Protein AF-A0A3A5JZD0-F1 (afdb_monomer)

pLDDT: mean 72.4, std 15.32, range [36.31, 91.12]

Mean predicted aligned error: 10.56 Å

Solvent-accessible surface area (backbone atoms only — not comparable to full-atom values): 4976 Å² total; per-residue (Å²): 130,84,78,83,77,68,74,69,72,88,48,57,55,72,49,75,52,77,71,53,98,44,34,26,41,36,38,37,32,18,71,89,42,72,90,45,67,32,36,35,38,39,37,41,50,89,94,49,52,48,37,36,39,35,42,43,53,49,92,82,49,105,51,88,52,71,48,74,50,76,42,81,50,72,81,81,74,78,80,87,127

Structure (mmCIF, N/CA/C/O backbone):
data_AF-A0A3A5JZD0-F1
#
_entry.id   AF-A0A3A5JZD0-F1
#
loop_
_atom_site.group_PDB
_atom_site.id
_atom_site.type_symbol
_atom_site.label_atom_id
_atom_site.label_alt_id
_atom_site.label_comp_id
_atom_site.label_asym_id
_atom_site.label_entity_id
_atom_site.label_seq_id
_atom_site.pdbx_PDB_ins_code
_atom_site.Cartn_x
_atom_site.Cartn_y
_atom_site.Cartn_z
_atom_site.occupancy
_atom_site.B_iso_or_equiv
_atom_site.auth_seq_id
_atom_site.auth_comp_id
_atom_site.auth_asym_id
_atom_site.auth_atom_id
_atom_site.pdbx_PDB_model_num
ATOM 1 N N . MET A 1 1 ? 21.181 21.847 -15.804 1.00 36.31 1 MET A N 1
ATOM 2 C CA . MET A 1 1 ? 19.889 21.200 -15.502 1.00 36.31 1 MET A CA 1
ATOM 3 C C . MET A 1 1 ? 20.220 19.874 -14.859 1.00 36.31 1 MET A C 1
ATOM 5 O O . MET A 1 1 ? 21.113 19.214 -15.362 1.00 36.31 1 MET A O 1
ATOM 9 N N . ARG A 1 2 ? 19.627 19.548 -13.709 1.00 40.44 2 ARG A N 1
ATOM 10 C CA . ARG A 1 2 ? 19.710 18.187 -13.175 1.00 40.44 2 ARG A CA 1
ATOM 11 C C . ARG A 1 2 ? 18.698 17.380 -13.976 1.00 40.44 2 ARG A C 1
ATOM 13 O O . ARG A 1 2 ? 17.511 17.674 -13.873 1.00 40.44 2 ARG A O 1
ATOM 20 N N . ASP A 1 3 ? 19.178 16.498 -14.842 1.00 39.34 3 ASP A N 1
ATOM 21 C CA . ASP A 1 3 ? 18.352 15.504 -15.515 1.00 39.34 3 ASP A CA 1
ATOM 22 C C . ASP A 1 3 ? 17.542 14.761 -14.452 1.00 39.34 3 ASP A C 1
ATOM 24 O O . ASP A 1 3 ? 18.100 14.055 -13.617 1.00 39.34 3 ASP A O 1
ATOM 28 N N . ALA A 1 4 ? 16.224 14.945 -14.469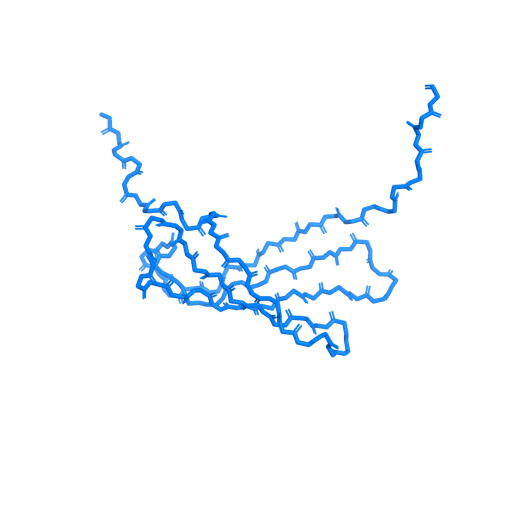 1.00 45.34 4 ALA A N 1
ATOM 29 C CA . ALA A 1 4 ? 15.271 14.124 -13.731 1.00 45.34 4 ALA A CA 1
ATOM 30 C C . ALA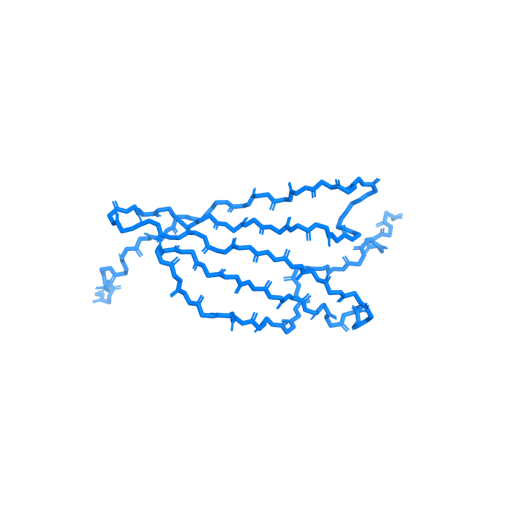 A 1 4 ? 15.125 12.755 -14.429 1.00 45.34 4 ALA A C 1
ATOM 32 O O . ALA A 1 4 ? 14.023 12.322 -14.740 1.00 45.34 4 ALA A O 1
ATOM 33 N N . ALA A 1 5 ? 16.260 12.126 -14.747 1.00 43.50 5 ALA A N 1
ATOM 34 C CA . ALA A 1 5 ? 16.371 10.814 -15.379 1.00 43.50 5 ALA A CA 1
ATOM 35 C C . ALA A 1 5 ? 16.611 9.717 -14.328 1.00 43.50 5 ALA A C 1
ATOM 37 O O . ALA A 1 5 ? 17.286 8.724 -14.581 1.00 43.50 5 ALA A O 1
ATOM 38 N N . GLU A 1 6 ? 16.076 9.913 -13.127 1.00 50.66 6 GLU A N 1
ATOM 39 C CA . GLU A 1 6 ? 15.804 8.828 -12.196 1.00 50.66 6 GLU A CA 1
ATOM 40 C C . GLU A 1 6 ? 14.356 8.449 -12.504 1.00 50.66 6 GLU A C 1
ATOM 42 O O . GLU A 1 6 ? 13.447 9.225 -12.211 1.00 50.66 6 GLU A O 1
ATOM 47 N N . GLY A 1 7 ? 14.177 7.361 -13.263 1.00 54.09 7 GLY A N 1
ATOM 48 C CA . GLY A 1 7 ? 12.910 6.963 -13.883 1.00 54.09 7 GLY A CA 1
ATOM 49 C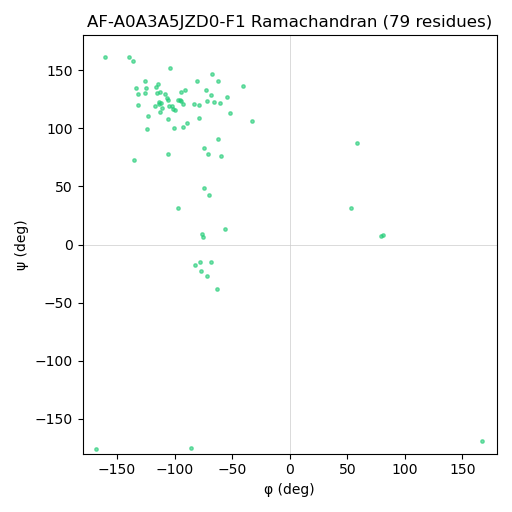 C . GLY A 1 7 ? 11.712 7.181 -12.963 1.00 54.09 7 GLY A C 1
ATOM 50 O O . GLY A 1 7 ? 11.757 6.915 -11.764 1.00 54.09 7 GLY A O 1
ATOM 51 N N . ASN A 1 8 ? 10.625 7.712 -13.509 1.00 56.78 8 ASN A N 1
ATOM 52 C CA . ASN A 1 8 ? 9.433 7.993 -12.725 1.00 56.78 8 ASN A CA 1
ATOM 53 C C . ASN A 1 8 ? 8.700 6.680 -12.407 1.00 56.78 8 ASN A C 1
ATOM 55 O O . ASN A 1 8 ? 7.752 6.295 -13.086 1.00 56.78 8 ASN A O 1
ATOM 59 N N . TYR A 1 9 ? 9.147 5.990 -11.361 1.00 63.84 9 TYR A N 1
ATOM 60 C CA . TYR A 1 9 ? 8.547 4.754 -10.850 1.00 63.84 9 TYR A CA 1
ATOM 61 C C . TYR A 1 9 ? 7.240 4.996 -10.075 1.00 63.84 9 TYR A C 1
ATOM 63 O O . TYR A 1 9 ? 6.720 4.073 -9.451 1.00 63.84 9 TYR A O 1
ATOM 71 N N . ASP A 1 10 ? 6.729 6.231 -10.056 1.00 63.22 10 ASP A N 1
ATOM 72 C CA . ASP A 1 10 ? 5.517 6.601 -9.320 1.00 63.22 10 ASP A CA 1
ATOM 73 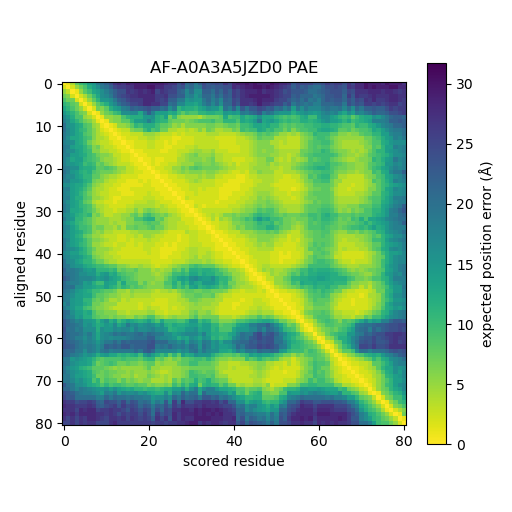C C . ASP A 1 10 ? 4.234 6.252 -10.106 1.00 63.22 10 ASP A C 1
ATOM 75 O O . ASP A 1 10 ? 3.164 6.120 -9.517 1.00 63.22 10 ASP A O 1
ATOM 79 N N . PHE A 1 11 ? 4.340 6.029 -11.426 1.00 67.06 11 PHE A N 1
ATOM 80 C CA . PHE A 1 11 ? 3.204 5.752 -12.314 1.00 67.06 11 PHE A CA 1
ATOM 81 C C . PHE A 1 11 ? 3.401 4.459 -13.098 1.00 67.06 11 PHE A C 1
ATOM 83 O O . PHE A 1 11 ? 4.494 4.161 -13.581 1.00 67.06 11 PHE A O 1
ATOM 90 N N . GLY A 1 12 ? 2.320 3.700 -13.250 1.00 78.06 12 GLY A N 1
ATOM 91 C CA . GLY A 1 12 ? 2.338 2.441 -13.973 1.00 78.06 12 GLY A CA 1
ATOM 92 C C . GLY A 1 12 ? 1.085 1.611 -13.749 1.00 78.06 12 GLY A C 1
ATOM 93 O O . GLY A 1 12 ? 0.101 2.063 -13.153 1.00 78.06 12 GLY A O 1
ATOM 94 N N . ASN A 1 13 ? 1.138 0.361 -14.195 1.00 83.75 13 ASN A N 1
ATOM 95 C CA . ASN A 1 13 ? 0.058 -0.590 -13.990 1.00 83.75 13 ASN A CA 1
ATOM 96 C C . ASN A 1 13 ? 0.169 -1.235 -12.604 1.00 83.75 13 ASN A C 1
ATOM 98 O O . ASN A 1 13 ? 1.179 -1.864 -12.281 1.00 83.75 13 ASN A O 1
ATOM 102 N N . VAL A 1 14 ? -0.877 -1.078 -11.790 1.00 85.50 14 VAL A N 1
ATOM 103 C CA . VAL A 1 14 ? -0.957 -1.665 -10.450 1.00 85.50 14 VAL A CA 1
ATOM 104 C C . VAL A 1 14 ? -1.857 -2.893 -10.474 1.00 85.50 14 VAL A C 1
ATOM 106 O O . VAL A 1 14 ? -3.062 -2.807 -10.707 1.00 85.50 14 VAL A O 1
ATOM 109 N N . HIS A 1 15 ? -1.279 -4.037 -10.129 1.00 88.88 15 HIS A N 1
ATOM 110 C CA . HIS A 1 15 ? -1.996 -5.280 -9.892 1.00 88.88 15 HIS A CA 1
ATOM 111 C C . HIS A 1 15 ? -2.148 -5.511 -8.392 1.00 88.88 15 HIS A C 1
ATOM 113 O O . HIS A 1 15 ? -1.163 -5.686 -7.674 1.00 88.88 15 HIS A O 1
ATOM 119 N N . LEU A 1 16 ? -3.393 -5.534 -7.921 1.00 89.69 16 LEU A N 1
ATOM 120 C CA . LEU A 1 16 ? -3.726 -5.824 -6.529 1.00 89.69 16 LEU A CA 1
ATOM 121 C C . LEU A 1 16 ? -3.968 -7.325 -6.352 1.00 89.69 16 LEU A C 1
ATOM 123 O O . LEU A 1 16 ? -4.682 -7.947 -7.139 1.00 89.69 16 LEU A O 1
ATOM 127 N N . GLY A 1 17 ? -3.367 -7.904 -5.318 1.00 90.00 17 GLY A N 1
ATOM 128 C CA . GLY A 1 17 ? -3.668 -9.258 -4.872 1.00 90.00 17 GLY A CA 1
ATOM 129 C C . GLY A 1 17 ? 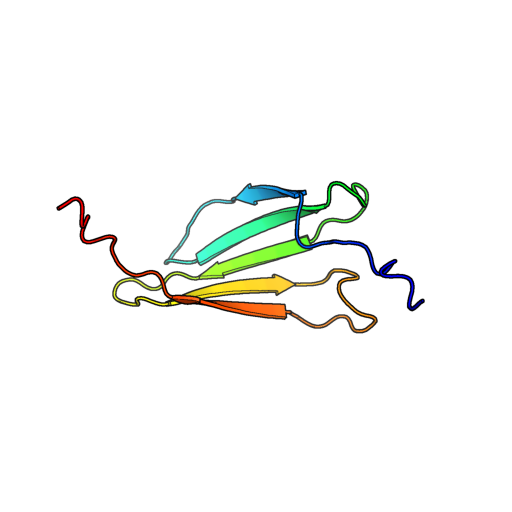-4.852 -9.300 -3.906 1.00 90.00 17 GLY A C 1
ATOM 130 O O . GLY A 1 17 ? -5.504 -8.296 -3.630 1.00 90.00 17 GLY A O 1
ATOM 131 N N . GLU A 1 18 ? -5.125 -10.487 -3.369 1.00 90.31 18 GLU A N 1
ATOM 132 C CA . GLU A 1 18 ? -6.208 -10.681 -2.404 1.00 90.31 18 GLU A CA 1
ATOM 133 C C . GLU A 1 18 ? -5.903 -9.986 -1.071 1.00 90.31 18 GLU A C 1
ATOM 135 O O . GLU A 1 18 ? -4.853 -10.209 -0.463 1.00 90.31 18 GLU A O 1
ATOM 140 N N . THR A 1 19 ? -6.849 -9.180 -0.588 1.00 86.94 19 THR A N 1
ATOM 141 C CA . THR A 1 19 ? -6.774 -8.572 0.741 1.00 86.94 19 THR A CA 1
ATOM 142 C C . THR A 1 19 ? -7.006 -9.620 1.827 1.00 86.94 19 THR A C 1
ATOM 144 O O . THR A 1 19 ? -8.061 -10.254 1.879 1.00 86.94 19 THR A O 1
ATOM 147 N N . ARG A 1 20 ? -6.055 -9.763 2.755 1.00 86.50 20 ARG A N 1
ATOM 148 C CA . ARG A 1 20 ? -6.149 -10.660 3.917 1.00 86.50 20 ARG A CA 1
ATOM 149 C C . ARG A 1 20 ? -5.753 -9.913 5.183 1.00 86.50 20 ARG A C 1
ATOM 151 O O . ARG A 1 20 ? -4.703 -9.289 5.226 1.00 86.50 20 ARG A O 1
ATOM 158 N N . ASN A 1 21 ? -6.586 -9.979 6.224 1.00 84.75 21 ASN A N 1
ATOM 159 C CA . ASN A 1 21 ? -6.342 -9.321 7.522 1.00 84.75 21 ASN A CA 1
ATOM 160 C C . ASN A 1 21 ? -6.042 -7.804 7.437 1.00 84.75 21 ASN A C 1
ATOM 162 O O . ASN A 1 21 ? -5.312 -7.266 8.263 1.00 84.75 21 ASN A O 1
ATOM 166 N N . GLY A 1 22 ? -6.613 -7.102 6.450 1.00 82.75 22 GLY A N 1
ATOM 167 C CA . GLY A 1 22 ? -6.369 -5.667 6.242 1.00 82.75 22 GLY A CA 1
ATOM 168 C C . GLY A 1 22 ? -5.068 -5.346 5.501 1.00 82.75 22 GLY A C 1
ATOM 169 O O . GLY A 1 22 ? -4.713 -4.177 5.379 1.00 82.75 22 GLY A O 1
ATOM 170 N N . GLU A 1 23 ? -4.374 -6.357 4.981 1.00 88.69 23 GLU A N 1
ATOM 171 C CA . GLU A 1 23 ? -3.190 -6.214 4.139 1.00 88.69 23 GLU A CA 1
ATOM 172 C C . GLU A 1 23 ? -3.500 -6.682 2.716 1.00 88.69 23 GLU A C 1
ATOM 174 O O . GLU A 1 23 ? -4.064 -7.755 2.508 1.00 88.69 23 GLU A O 1
ATOM 179 N N . THR A 1 24 ? -3.136 -5.870 1.729 1.00 90.50 24 THR A N 1
ATOM 180 C CA . THR A 1 24 ? -3.335 -6.148 0.305 1.00 90.50 24 THR A CA 1
ATOM 181 C C . THR A 1 24 ? -1.981 -6.093 -0.389 1.00 90.50 24 THR A C 1
ATOM 183 O O . THR A 1 24 ? -1.403 -5.009 -0.481 1.00 90.50 24 THR A O 1
ATOM 186 N N . PRO A 1 25 ? -1.426 -7.222 -0.854 1.00 91.12 25 PRO A N 1
ATOM 187 C CA . PRO A 1 25 ? -0.203 -7.191 -1.641 1.00 91.12 25 PRO A CA 1
ATOM 188 C C . PRO A 1 25 ? -0.474 -6.528 -2.997 1.00 91.12 25 PRO A C 1
ATOM 190 O O . PRO A 1 25 ? -1.559 -6.682 -3.558 1.00 91.12 25 PRO A O 1
ATOM 193 N N . PHE A 1 26 ? 0.507 -5.813 -3.537 1.00 89.50 26 PHE A N 1
ATOM 194 C CA . PHE A 1 26 ? 0.424 -5.216 -4.867 1.00 89.50 26 PHE A CA 1
ATOM 195 C C . PHE A 1 26 ? 1.715 -5.409 -5.659 1.00 89.50 26 PHE A C 1
ATOM 197 O O . PHE A 1 26 ? 2.791 -5.607 -5.089 1.00 89.50 26 PHE A O 1
ATOM 204 N N . LYS A 1 27 ? 1.588 -5.326 -6.983 1.00 88.69 27 LYS A N 1
ATOM 205 C CA . LYS A 1 27 ? 2.700 -5.221 -7.927 1.00 88.69 27 LYS A CA 1
ATOM 206 C C . LYS A 1 27 ? 2.480 -3.999 -8.801 1.00 88.69 27 LYS A C 1
ATOM 208 O O . LYS A 1 27 ? 1.386 -3.833 -9.329 1.00 88.69 27 LYS A O 1
ATOM 213 N N . LEU A 1 28 ? 3.495 -3.164 -8.937 1.00 84.75 28 LEU A N 1
ATOM 214 C CA . LEU A 1 28 ? 3.513 -1.999 -9.806 1.00 84.75 28 LEU A CA 1
ATOM 215 C C . LEU A 1 28 ? 4.539 -2.243 -10.911 1.00 84.75 28 LEU A C 1
ATOM 217 O O . LEU A 1 28 ? 5.712 -2.482 -10.626 1.00 84.75 28 LEU A O 1
ATOM 221 N N . VAL A 1 29 ? 4.083 -2.177 -12.157 1.00 84.75 29 VAL A N 1
ATOM 222 C CA . VAL A 1 29 ? 4.941 -2.173 -13.344 1.00 84.75 29 VAL A CA 1
ATOM 223 C C . VAL A 1 29 ? 4.953 -0.743 -13.886 1.00 84.75 29 VAL A C 1
ATOM 225 O O . VAL A 1 29 ? 3.916 -0.301 -14.386 1.00 84.75 29 VAL A O 1
ATOM 228 N N . PRO A 1 30 ? 6.062 0.003 -13.750 1.00 82.25 30 PRO A N 1
ATOM 229 C CA . PRO A 1 30 ? 6.173 1.366 -14.252 1.00 82.25 30 PRO A CA 1
ATOM 230 C C . PRO A 1 30 ? 6.029 1.416 -15.773 1.00 82.25 30 PRO A C 1
ATOM 232 O O . PRO A 1 30 ? 6.593 0.576 -16.472 1.00 82.25 30 PRO A O 1
ATOM 235 N N . ASP A 1 31 ? 5.346 2.433 -16.294 1.00 77.81 31 ASP A N 1
ATOM 236 C CA . ASP A 1 31 ? 5.186 2.613 -17.748 1.00 77.81 31 ASP A CA 1
ATOM 237 C C . ASP A 1 31 ? 6.530 2.859 -18.460 1.00 77.81 31 ASP A C 1
ATOM 239 O O . ASP A 1 31 ? 6.772 2.338 -19.546 1.00 77.81 31 ASP A O 1
ATOM 243 N N . ASP A 1 32 ? 7.422 3.626 -17.828 1.00 74.25 32 ASP A N 1
ATOM 244 C CA . ASP A 1 32 ? 8.732 3.998 -18.384 1.00 74.25 32 ASP A CA 1
ATOM 245 C C . ASP A 1 32 ? 9.759 2.849 -18.297 1.00 74.25 32 ASP A C 1
ATOM 247 O O . ASP A 1 32 ? 10.706 2.767 -19.077 1.00 74.25 32 ASP A O 1
ATOM 251 N N . HIS A 1 33 ? 9.532 1.907 -17.375 1.00 72.50 33 HIS A N 1
ATOM 252 C CA . HIS A 1 33 ? 10.404 0.764 -17.110 1.00 72.50 33 HIS A CA 1
ATOM 253 C C . HIS A 1 33 ? 9.587 -0.531 -16.953 1.00 72.50 33 HIS A C 1
ATOM 255 O O . HIS A 1 33 ? 9.490 -1.064 -15.846 1.00 72.50 33 HIS A O 1
ATOM 261 N N . PRO A 1 34 ? 9.040 -1.095 -18.048 1.00 77.19 34 PRO A N 1
ATOM 262 C CA . PRO A 1 34 ? 8.191 -2.289 -17.989 1.00 77.19 34 PRO A CA 1
ATOM 263 C C . PRO A 1 34 ? 8.940 -3.572 -17.594 1.00 77.19 34 PRO A C 1
ATOM 265 O O . PRO A 1 34 ? 8.313 -4.569 -17.244 1.00 77.19 34 PRO A O 1
ATOM 268 N N . ASP A 1 35 ? 10.275 -3.560 -17.648 1.00 78.50 35 ASP A N 1
ATOM 269 C CA . ASP A 1 35 ? 11.130 -4.658 -17.172 1.00 78.50 35 ASP A CA 1
ATOM 270 C C . ASP A 1 35 ? 11.266 -4.665 -15.636 1.00 78.50 35 ASP A C 1
ATOM 272 O O . ASP A 1 35 ? 11.661 -5.659 -15.028 1.00 78.50 35 ASP A O 1
ATOM 276 N N . VAL A 1 36 ? 10.896 -3.561 -14.980 1.00 76.44 36 VAL A N 1
ATOM 277 C CA . VAL A 1 36 ? 10.94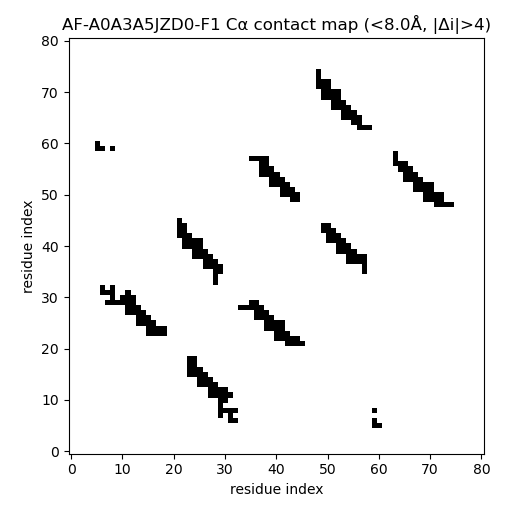3 -3.425 -13.526 1.00 76.44 36 VAL A CA 1
ATOM 278 C C . VAL A 1 36 ? 9.581 -3.777 -12.943 1.00 76.44 36 VAL A C 1
ATOM 280 O O . VAL A 1 36 ? 8.545 -3.268 -13.356 1.00 76.44 36 VAL A O 1
ATOM 283 N N . THR A 1 37 ? 9.576 -4.633 -11.926 1.00 80.50 37 THR A N 1
ATOM 284 C CA . THR A 1 37 ? 8.390 -4.880 -11.102 1.00 80.50 37 THR A CA 1
ATOM 285 C C . THR A 1 37 ? 8.691 -4.457 -9.675 1.00 80.50 37 THR A C 1
ATOM 287 O O . THR A 1 37 ? 9.593 -5.002 -9.045 1.00 80.50 37 THR A O 1
ATOM 290 N N . VAL A 1 38 ? 7.923 -3.497 -9.165 1.00 80.62 38 VAL A N 1
ATOM 291 C CA . VAL A 1 38 ? 7.954 -3.089 -7.759 1.00 80.62 38 VAL A CA 1
ATOM 292 C C . VAL A 1 38 ? 6.874 -3.866 -7.023 1.00 80.62 38 VAL A C 1
ATOM 294 O O . VAL A 1 38 ? 5.701 -3.810 -7.386 1.00 80.62 38 VAL A O 1
ATOM 297 N N . GLU A 1 39 ? 7.245 -4.591 -5.978 1.00 87.00 39 GLU A N 1
ATOM 298 C CA . GLU A 1 39 ? 6.289 -5.336 -5.159 1.00 87.00 39 GLU A CA 1
ATOM 299 C C . GLU A 1 39 ? 6.043 -4.602 -3.845 1.00 87.00 39 GLU A C 1
ATOM 301 O O . GLU A 1 39 ? 6.906 -3.889 -3.342 1.00 87.00 39 GLU A O 1
ATOM 306 N N . GLY A 1 40 ? 4.871 -4.760 -3.245 1.00 88.00 40 GLY A N 1
ATOM 307 C CA . GLY A 1 40 ? 4.585 -4.082 -1.990 1.00 88.00 40 GLY A CA 1
ATOM 308 C C . GLY A 1 40 ? 3.330 -4.566 -1.290 1.00 88.00 40 GLY A C 1
ATOM 309 O O . GLY A 1 40 ? 2.676 -5.515 -1.722 1.00 88.00 40 GLY A O 1
ATOM 310 N N . THR A 1 41 ? 3.005 -3.906 -0.183 1.00 89.69 41 THR A N 1
ATOM 311 C CA . THR A 1 41 ? 1.806 -4.175 0.609 1.00 89.69 41 THR A CA 1
ATOM 312 C C . THR A 1 41 ? 1.104 -2.870 0.965 1.00 89.69 41 THR A C 1
ATOM 314 O O . THR A 1 41 ? 1.734 -1.915 1.418 1.00 89.69 41 THR A O 1
ATOM 317 N N . ILE A 1 42 ? -0.214 -2.845 0.799 1.00 88.88 42 ILE A N 1
ATOM 318 C CA . ILE A 1 42 ? -1.109 -1.809 1.308 1.00 88.88 42 ILE A CA 1
ATOM 319 C C . ILE A 1 42 ? -1.741 -2.345 2.591 1.00 88.88 42 ILE A C 1
ATOM 321 O O . ILE A 1 42 ? -2.494 -3.314 2.550 1.00 88.88 42 ILE A O 1
ATOM 325 N N . ALA A 1 43 ? -1.456 -1.721 3.725 1.00 88.56 43 ALA A N 1
ATOM 326 C CA . ALA A 1 43 ? -2.068 -2.035 5.005 1.00 88.56 43 ALA A CA 1
ATOM 327 C C . ALA A 1 43 ? -3.095 -0.958 5.376 1.00 88.56 43 ALA A C 1
ATOM 329 O O . ALA A 1 43 ? -2.749 0.211 5.565 1.00 88.56 43 ALA A O 1
ATOM 330 N N . ALA A 1 44 ? -4.352 -1.366 5.517 1.00 83.25 44 ALA A N 1
ATOM 331 C CA . ALA A 1 44 ? -5.450 -0.545 6.008 1.00 83.25 44 ALA A CA 1
ATOM 332 C C . ALA A 1 44 ? -6.082 -1.259 7.207 1.00 83.25 44 ALA A C 1
ATOM 334 O O . ALA A 1 44 ? -6.859 -2.205 7.061 1.00 83.25 44 ALA A O 1
ATOM 335 N N . LYS A 1 45 ? -5.714 -0.830 8.419 1.00 76.12 45 LYS A N 1
ATOM 336 C CA . LYS A 1 45 ? -6.282 -1.404 9.643 1.00 76.12 45 LYS A CA 1
ATOM 337 C C . LYS A 1 45 ? -7.726 -0.935 9.815 1.00 76.12 45 LYS A C 1
ATOM 339 O O . LYS A 1 45 ? -8.006 0.256 9.721 1.00 76.12 45 LYS A O 1
ATOM 344 N N . LEU A 1 46 ? -8.624 -1.870 10.125 1.00 70.88 46 LEU A N 1
ATOM 345 C CA . LEU A 1 46 ? -9.999 -1.566 10.532 1.00 70.88 46 LEU A CA 1
ATOM 346 C C . LEU A 1 46 ? -9.992 -0.587 11.717 1.00 70.88 46 LEU A C 1
ATOM 348 O O . LEU A 1 46 ? -9.311 -0.827 12.713 1.00 70.88 46 LEU A O 1
ATOM 352 N N . GLY A 1 47 ? -10.724 0.521 11.583 1.00 71.69 47 GLY A N 1
ATOM 353 C CA . GLY A 1 47 ? -10.768 1.597 12.579 1.00 71.69 47 GLY A CA 1
ATOM 354 C C . GLY A 1 47 ? -9.580 2.565 12.544 1.00 71.69 47 GLY A C 1
ATOM 355 O O . GLY A 1 47 ? -9.468 3.405 13.431 1.00 71.69 47 GLY A O 1
ATOM 356 N N . SER A 1 48 ? -8.687 2.463 11.553 1.00 75.06 48 SER A N 1
ATOM 357 C CA . SER A 1 48 ? -7.622 3.440 11.328 1.00 75.06 48 SER A CA 1
ATOM 358 C C . SER A 1 48 ? -7.908 4.267 10.079 1.00 75.06 48 SER A C 1
ATOM 360 O O . SER A 1 48 ? -8.115 3.723 8.998 1.00 75.06 48 SER A O 1
ATOM 362 N N . GLU A 1 49 ? -7.826 5.586 10.218 1.00 81.38 49 GLU A N 1
ATOM 363 C CA . GLU A 1 49 ? -7.865 6.542 9.104 1.00 81.38 49 GLU A CA 1
ATOM 364 C C . GLU A 1 49 ? -6.535 6.584 8.333 1.00 81.38 49 GLU A C 1
ATOM 366 O O . GLU A 1 49 ? -6.320 7.456 7.502 1.00 81.38 49 GLU A O 1
ATOM 371 N N . ILE A 1 50 ? -5.595 5.673 8.611 1.00 80.88 50 ILE A N 1
ATOM 372 C CA . ILE A 1 50 ? -4.274 5.657 7.985 1.00 80.88 50 ILE A CA 1
ATOM 373 C C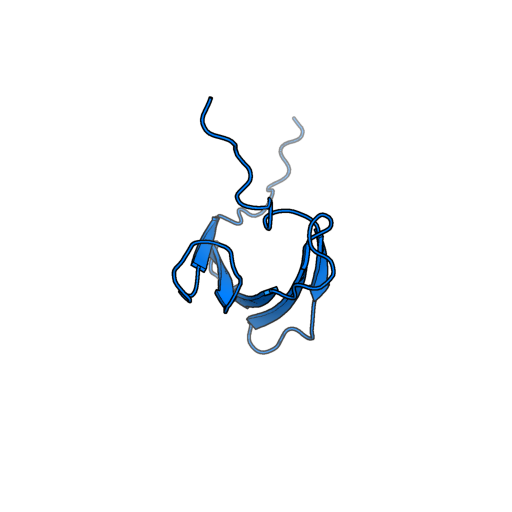 . ILE A 1 50 ? -4.131 4.419 7.106 1.00 80.88 50 ILE A C 1
ATOM 375 O O . ILE A 1 50 ? -4.162 3.282 7.582 1.00 80.88 50 ILE A O 1
ATOM 379 N N . VAL A 1 51 ? -3.888 4.654 5.820 1.00 84.50 51 VAL A N 1
ATOM 380 C CA . VAL A 1 51 ? -3.467 3.637 4.858 1.00 84.50 51 VAL A CA 1
ATOM 381 C C . VAL A 1 51 ? -1.951 3.707 4.735 1.00 84.50 51 VAL A C 1
ATOM 383 O O . VAL A 1 51 ? -1.384 4.760 4.452 1.00 84.50 51 VAL A O 1
ATOM 386 N N . THR A 1 52 ? -1.273 2.590 4.969 1.00 85.56 52 THR A N 1
ATOM 387 C CA . THR A 1 52 ? 0.184 2.492 4.824 1.00 85.56 52 THR A CA 1
ATOM 388 C C . THR A 1 52 ? 0.507 1.711 3.564 1.00 85.56 52 THR A C 1
ATOM 390 O O . THR A 1 52 ? 0.051 0.584 3.412 1.00 85.56 52 THR A O 1
ATOM 393 N N . VAL A 1 53 ? 1.298 2.292 2.672 1.00 84.62 53 VAL A N 1
ATOM 394 C CA . VAL A 1 53 ? 1.785 1.644 1.454 1.00 84.62 53 VAL A CA 1
ATOM 395 C C . VAL A 1 53 ? 3.277 1.418 1.618 1.00 84.62 53 VAL A C 1
ATOM 397 O O . VAL A 1 53 ? 4.039 2.371 1.773 1.00 84.62 53 VAL A O 1
ATOM 400 N N . THR A 1 54 ? 3.691 0.159 1.604 1.00 85.44 54 THR A N 1
ATOM 401 C CA . THR A 1 54 ? 5.098 -0.228 1.669 1.00 85.44 54 THR A CA 1
ATOM 402 C C . THR A 1 54 ? 5.498 -0.848 0.344 1.00 85.44 54 THR A C 1
ATOM 404 O O . THR A 1 54 ? 5.025 -1.931 0.008 1.00 85.44 54 THR A O 1
ATOM 407 N N . SER A 1 55 ? 6.384 -0.180 -0.383 1.00 82.12 55 SER A N 1
ATOM 408 C CA . SER A 1 55 ? 7.010 -0.684 -1.603 1.00 82.12 55 SER A CA 1
ATOM 409 C C . SER A 1 55 ? 8.354 -1.313 -1.244 1.00 82.12 55 SER A C 1
ATOM 411 O O . SER A 1 55 ? 9.196 -0.665 -0.618 1.00 82.12 55 SER A O 1
ATOM 413 N N . ARG A 1 56 ? 8.552 -2.574 -1.618 1.00 76.50 56 ARG A N 1
ATOM 414 C CA . ARG A 1 56 ? 9.765 -3.359 -1.390 1.00 76.50 56 ARG A CA 1
ATOM 415 C C . ARG A 1 56 ? 10.520 -3.527 -2.699 1.00 76.50 56 ARG A C 1
ATOM 417 O O . ARG A 1 56 ? 9.960 -4.029 -3.665 1.00 76.50 56 ARG A O 1
ATOM 424 N N . GLY A 1 57 ? 11.796 -3.145 -2.692 1.00 62.06 57 GLY A N 1
ATOM 425 C CA . GLY A 1 57 ? 12.732 -3.443 -3.775 1.00 62.06 57 GLY A CA 1
ATOM 426 C C . GLY A 1 57 ? 12.305 -2.903 -5.141 1.00 62.06 57 GLY A C 1
ATOM 427 O O . GLY A 1 57 ? 11.726 -3.615 -5.951 1.00 62.06 57 GLY A O 1
ATOM 428 N N . GLY A 1 58 ? 12.675 -1.659 -5.420 1.00 56.47 58 GLY A N 1
ATOM 429 C CA . GLY A 1 58 ? 12.746 -1.122 -6.775 1.00 56.47 58 GLY A CA 1
ATOM 430 C C . GLY A 1 58 ? 13.992 -0.243 -6.900 1.00 56.47 58 GLY A C 1
ATOM 431 O O . GLY A 1 58 ? 14.507 0.195 -5.867 1.00 56.47 58 GLY A O 1
ATOM 432 N N . PRO A 1 59 ? 14.478 0.046 -8.117 1.00 54.19 59 PRO A N 1
ATOM 433 C CA . PRO A 1 59 ? 15.518 1.050 -8.380 1.00 54.19 59 PRO A CA 1
ATOM 434 C C . PRO A 1 59 ? 14.988 2.485 -8.165 1.00 54.19 59 PRO A C 1
ATOM 436 O O . PRO A 1 59 ? 15.205 3.372 -8.979 1.00 54.19 59 PRO A O 1
ATOM 439 N N . LEU A 1 60 ? 14.229 2.687 -7.084 1.00 56.22 60 LEU A N 1
ATOM 440 C CA . LEU A 1 60 ? 13.546 3.932 -6.740 1.00 56.22 60 LEU A CA 1
ATOM 441 C C . LEU A 1 60 ? 14.536 5.011 -6.281 1.00 56.22 60 LEU A C 1
ATOM 443 O O . LEU A 1 60 ? 14.267 6.182 -6.479 1.00 56.22 60 LEU A O 1
ATOM 447 N N . ASP A 1 61 ? 15.677 4.587 -5.740 1.00 49.84 61 ASP A N 1
ATOM 448 C CA . ASP A 1 61 ? 16.877 5.356 -5.415 1.00 49.84 61 ASP A CA 1
ATOM 449 C C . ASP A 1 61 ? 18.022 4.322 -5.297 1.00 49.84 61 ASP A C 1
ATOM 451 O O . ASP A 1 61 ? 17.750 3.134 -5.098 1.00 49.84 61 ASP A O 1
ATOM 455 N N . ASP A 1 62 ? 19.291 4.735 -5.371 1.00 46.69 62 ASP A N 1
ATOM 456 C CA . ASP A 1 62 ? 20.535 3.921 -5.313 1.00 46.69 62 ASP A CA 1
ATOM 457 C C . ASP A 1 62 ? 20.698 3.029 -4.047 1.00 46.69 62 ASP A C 1
ATOM 459 O O . ASP A 1 62 ? 21.758 2.495 -3.731 1.00 46.69 62 ASP A O 1
ATOM 463 N N . SER A 1 63 ? 19.647 2.843 -3.256 1.00 48.00 63 SER A N 1
ATOM 464 C CA . SER A 1 63 ? 19.613 1.991 -2.080 1.00 48.00 63 SER A CA 1
ATOM 465 C C . SER A 1 63 ? 18.385 1.093 -2.121 1.00 48.00 63 SER A C 1
ATOM 467 O O . SER A 1 63 ? 17.255 1.569 -2.083 1.00 48.00 63 SER A O 1
ATOM 469 N N . THR A 1 64 ? 18.609 -0.222 -2.114 1.00 54.81 64 THR A N 1
ATOM 470 C CA . THR A 1 64 ? 17.596 -1.270 -1.910 1.00 54.81 64 THR A CA 1
ATOM 471 C C . THR A 1 64 ? 16.929 -1.101 -0.538 1.00 54.81 64 THR A C 1
ATOM 473 O O . THR A 1 64 ? 17.281 -1.763 0.439 1.00 54.81 64 THR A O 1
ATOM 476 N N . LYS A 1 65 ? 16.026 -0.132 -0.417 1.00 62.03 65 LYS A N 1
ATOM 477 C CA . LYS A 1 65 ? 15.366 0.260 0.828 1.00 62.03 65 LYS A CA 1
ATOM 478 C C . LYS A 1 65 ? 13.870 0.182 0.607 1.00 62.03 65 LYS A C 1
ATOM 480 O O . LYS A 1 65 ? 13.354 0.659 -0.400 1.00 62.03 65 LYS A O 1
ATOM 485 N N . ASP A 1 66 ? 13.178 -0.404 1.570 1.00 71.56 66 ASP A N 1
ATOM 486 C CA . ASP A 1 66 ? 11.726 -0.399 1.572 1.00 71.56 66 ASP A CA 1
ATOM 487 C C . ASP A 1 66 ? 11.234 1.043 1.754 1.00 71.56 66 ASP A C 1
ATOM 489 O O . ASP A 1 66 ? 11.564 1.712 2.740 1.00 71.56 66 ASP A O 1
ATOM 493 N N . ARG A 1 67 ? 10.438 1.538 0.805 1.00 77.06 67 ARG A N 1
ATOM 494 C CA . ARG A 1 67 ? 9.812 2.861 0.893 1.00 77.06 67 ARG A CA 1
ATOM 495 C C . ARG A 1 67 ? 8.438 2.686 1.515 1.00 77.06 67 ARG A C 1
ATOM 497 O O . ARG A 1 67 ? 7.597 1.974 0.980 1.00 77.06 67 ARG A O 1
ATOM 504 N N . THR A 1 68 ? 8.200 3.342 2.646 1.00 81.25 68 THR A N 1
ATOM 505 C CA . THR A 1 68 ? 6.882 3.354 3.291 1.00 81.25 68 THR A CA 1
ATOM 506 C C . THR A 1 68 ? 6.277 4.745 3.209 1.00 81.25 68 THR A C 1
ATOM 508 O O . THR A 1 68 ? 6.850 5.704 3.723 1.00 81.25 68 THR A O 1
ATOM 511 N N . VAL A 1 69 ? 5.102 4.845 2.596 1.00 82.69 69 VAL A N 1
ATOM 512 C CA . VAL A 1 69 ? 4.308 6.070 2.493 1.00 82.69 69 VAL A CA 1
ATOM 513 C C . VAL A 1 69 ? 3.012 5.875 3.273 1.00 82.69 69 VAL A C 1
ATOM 515 O O . VAL A 1 69 ? 2.407 4.805 3.238 1.00 82.69 69 VAL A O 1
ATOM 518 N N . LYS A 1 70 ? 2.592 6.896 4.020 1.00 81.06 70 LYS A N 1
ATOM 519 C CA . LYS A 1 70 ? 1.354 6.873 4.804 1.00 81.06 70 LYS A CA 1
ATOM 520 C C . LYS A 1 70 ? 0.391 7.902 4.244 1.00 81.06 70 LYS A C 1
ATOM 522 O O . LYS A 1 70 ? 0.762 9.059 4.076 1.00 81.06 70 LYS A O 1
ATOM 527 N N . PHE A 1 71 ? -0.835 7.473 4.003 1.00 80.88 71 PHE A N 1
ATOM 528 C CA . PHE A 1 71 ? -1.917 8.299 3.498 1.00 80.88 71 PHE A CA 1
ATOM 529 C C . PHE A 1 71 ? -3.014 8.375 4.550 1.00 80.88 71 PHE A C 1
ATOM 531 O O . PHE A 1 71 ? -3.392 7.355 5.129 1.00 80.88 71 PHE A O 1
ATOM 538 N N . CYS A 1 72 ? -3.537 9.575 4.780 1.00 80.31 72 CYS A N 1
ATOM 539 C CA . CYS A 1 72 ? -4.768 9.736 5.539 1.00 80.31 72 CYS A CA 1
ATOM 540 C C . CYS A 1 72 ? -5.945 9.414 4.616 1.00 80.31 72 CYS A C 1
ATOM 542 O O . CYS A 1 72 ? -6.123 10.054 3.580 1.00 80.31 72 CYS A O 1
ATOM 544 N N . ARG A 1 73 ? -6.734 8.413 4.987 1.00 70.44 73 ARG A N 1
ATOM 545 C CA . ARG A 1 73 ? -8.036 8.111 4.411 1.00 70.44 73 ARG A CA 1
ATOM 546 C C . ARG A 1 73 ? -9.083 8.655 5.372 1.00 70.44 73 ARG A C 1
ATOM 548 O O . ARG A 1 73 ? -9.398 8.017 6.371 1.00 70.44 73 ARG A O 1
ATOM 555 N N . PHE A 1 74 ? -9.618 9.816 5.036 1.00 65.12 74 PHE A N 1
ATOM 556 C CA . PHE A 1 74 ? -10.842 10.309 5.648 1.00 65.12 74 PHE A CA 1
ATOM 557 C C . PHE A 1 74 ? -12.018 9.615 4.961 1.00 65.12 74 PHE A C 1
ATOM 559 O O . PHE A 1 74 ? -11.973 9.366 3.752 1.00 65.12 74 PHE A O 1
ATOM 566 N N . GLU A 1 75 ? -13.050 9.247 5.717 1.00 59.16 75 GLU A N 1
ATOM 567 C CA . GLU A 1 75 ? -14.340 8.969 5.094 1.00 59.16 75 GLU A CA 1
ATOM 568 C C . GLU A 1 75 ? -14.766 10.264 4.402 1.00 59.16 75 GLU A C 1
ATOM 570 O O . GLU A 1 75 ? -14.817 11.314 5.044 1.00 59.16 75 GLU A O 1
ATOM 575 N N . ASP A 1 76 ? -14.987 10.213 3.087 1.00 57.44 76 ASP A N 1
ATOM 576 C CA . ASP A 1 76 ? -15.657 11.298 2.382 1.00 57.44 76 ASP A CA 1
ATOM 577 C C . ASP A 1 76 ? -17.062 11.398 2.984 1.00 57.44 76 ASP A C 1
ATOM 579 O O . ASP A 1 76 ? -17.988 10.680 2.610 1.00 57.44 76 ASP A O 1
ATOM 58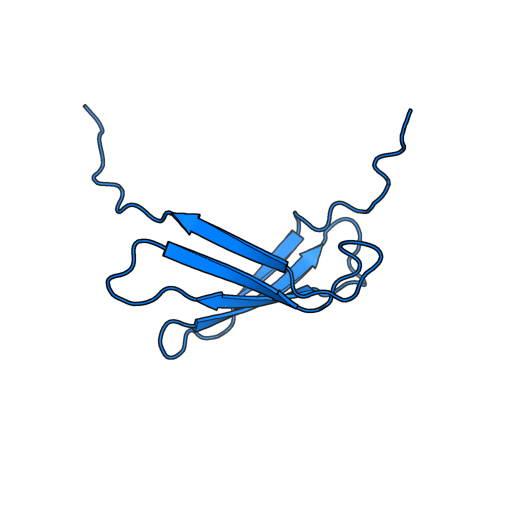3 N N . LEU A 1 77 ? -17.201 12.229 4.015 1.00 51.62 77 LEU A N 1
ATOM 584 C CA . LEU A 1 77 ? -18.484 12.745 4.453 1.00 51.62 77 LEU A CA 1
ATOM 585 C C . LEU A 1 77 ? -18.898 13.723 3.365 1.00 51.62 77 LEU A C 1
ATOM 587 O O . LEU A 1 77 ? -18.677 14.926 3.523 1.00 51.62 77 LEU A O 1
ATOM 591 N N . GLY A 1 78 ? -19.386 13.175 2.245 1.00 54.97 78 GLY A N 1
ATOM 592 C CA . GLY A 1 78 ? -19.731 13.904 1.032 1.00 54.97 78 GLY A CA 1
ATOM 593 C C . GLY A 1 78 ? -20.245 15.292 1.366 1.00 54.97 78 GLY A C 1
ATOM 594 O O . GLY A 1 78 ? -21.335 15.452 1.913 1.00 54.97 78 GLY A O 1
ATOM 595 N N . THR A 1 79 ? -19.414 16.297 1.111 1.00 50.38 79 THR A N 1
ATOM 596 C CA . THR A 1 79 ? -19.823 17.691 1.220 1.00 50.38 79 THR A CA 1
ATOM 597 C C . THR A 1 79 ? -19.981 18.199 -0.194 1.00 50.38 79 THR A C 1
ATOM 599 O O . THR A 1 79 ? -19.129 18.886 -0.749 1.00 50.38 79 THR A O 1
ATOM 602 N N . GLU A 1 80 ? -21.106 17.809 -0.779 1.00 57.09 80 GLU A N 1
ATOM 603 C CA . GLU A 1 80 ? -21.796 18.643 -1.746 1.00 57.09 80 GLU A CA 1
ATOM 604 C C . GLU A 1 80 ? -22.763 19.526 -0.947 1.00 57.09 80 GLU A C 1
ATOM 606 O O . GLU A 1 80 ? -23.786 19.055 -0.444 1.00 57.09 80 GLU A O 1
ATOM 611 N N . SER A 1 81 ? -22.427 20.804 -0.770 1.00 46.97 81 SER A N 1
ATOM 612 C CA . SER A 1 81 ? -23.378 21.871 -0.428 1.00 46.97 81 SER A CA 1
ATOM 613 C C . SER A 1 81 ? -22.845 23.213 -0.899 1.00 46.97 81 SER A C 1
ATOM 615 O O . SER A 1 81 ? -21.665 23.507 -0.607 1.00 46.97 81 SER A O 1
#

Radius of gyration: 15.32 Å; Cα contacts (8 Å, |Δi|>4): 140; chains: 1; bounding box: 44×33×31 Å

Nearest PDB structures (foldseek):
  5tik-assembly3_C  TM=4.614E-01  e=8.590E+00  Plasmodium falciparum 3D7
  3blc-assembly1_A  TM=4.600E-01  e=9.620E+00  Escherichia coli K-12
  4fhm-assembly1_B  TM=2.044E-01  e=6.117E+00  Schizosaccharomyces pombe 972h-

Foldseek 3Di:
DPPPPLDPQVDADKDWDDDDQQKIKIWGQHPRHNVWIWIWIWGDHDVDQKIKIWTADDVNDPDRDIDIDIDGRDPCPPPPD

Organism: NCBI:txid1300307

Sequence (81 aa):
MRDAAEGNYDFGNVHLGETRNGETPFKLVPDDHPDVTVEGTIAAKLGSEIVTVTSRGGPLDDSTKDRTVKFCRFEDLGTES

Secondary structure (DSSP, 8-state):
-----S--TTSEEEEE---BTTEEEEEEEESS-TT--EEEEEEE-TT-SEEEEEEES-TTSSS---EE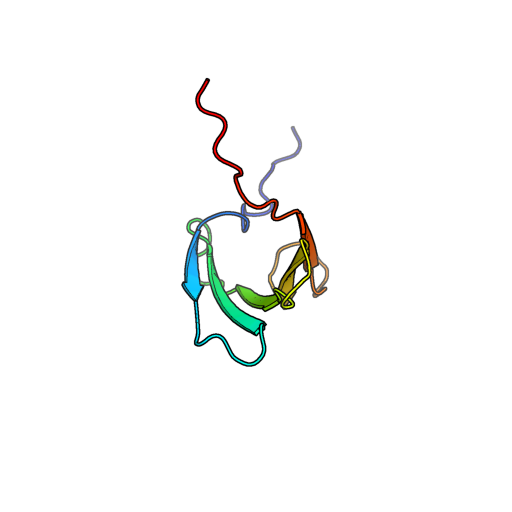EEEE---------